Protein AF-A0A1C6CKK4-F1 (afdb_monomer_lite)

Secondary structure (DSSP, 8-state):
-HHHHHH-HHHHHHHHHHHHHHHHHHHHHHHHT----HHHHHHHHHHHHHHHHHHHHHHHHHHHHHHHHHT-TTEEEEEEE-TTS-EEEEEHHHHT--TT--TTS-S--

Structure (mmCIF, N/CA/C/O backbone):
data_AF-A0A1C6CKK4-F1
#
_entry.id   AF-A0A1C6CKK4-F1
#
loop_
_atom_site.group_PDB
_atom_site.id
_atom_site.type_symbol
_atom_site.label_atom_id
_atom_site.label_alt_id
_atom_site.label_comp_id
_atom_site.label_asym_id
_atom_site.label_entity_id
_atom_site.label_seq_id
_atom_site.pdbx_PDB_ins_code
_atom_site.Cartn_x
_atom_site.Cartn_y
_atom_site.Cartn_z
_atom_site.occupancy
_atom_site.B_iso_or_equiv
_atom_site.auth_seq_id
_atom_site.auth_comp_id
_atom_site.auth_asym_id
_atom_site.auth_atom_id
_atom_site.pdbx_PDB_model_num
ATOM 1 N N . MET A 1 1 ? -22.123 9.665 58.288 1.00 60.91 1 MET A N 1
ATOM 2 C CA . MET A 1 1 ? -21.038 9.675 57.281 1.00 60.91 1 MET A CA 1
ATOM 3 C C . MET A 1 1 ? -19.742 10.288 57.806 1.00 60.91 1 MET A C 1
ATOM 5 O O . MET A 1 1 ? -18.757 9.575 57.792 1.00 60.91 1 MET A O 1
ATOM 9 N N . ARG A 1 2 ? -19.716 11.522 58.346 1.00 63.88 2 ARG A N 1
ATOM 10 C CA . ARG A 1 2 ? -18.457 12.143 58.835 1.00 63.88 2 ARG A CA 1
ATOM 11 C C . ARG A 1 2 ? -17.738 11.353 59.944 1.00 63.88 2 ARG A C 1
ATOM 13 O O . ARG A 1 2 ? -16.567 11.050 59.786 1.00 63.88 2 ARG A O 1
ATOM 20 N N . ILE A 1 3 ? -18.465 10.898 60.971 1.00 64.50 3 ILE A N 1
ATOM 21 C CA . ILE A 1 3 ? -17.888 10.112 62.086 1.00 64.50 3 ILE A CA 1
ATOM 22 C C . ILE A 1 3 ? -17.291 8.770 61.609 1.00 64.50 3 ILE A C 1
ATOM 24 O O . ILE A 1 3 ? -16.273 8.325 62.122 1.00 64.50 3 ILE A O 1
ATOM 28 N N . LEU A 1 4 ? -17.889 8.134 60.592 1.00 62.41 4 LEU A N 1
ATOM 29 C CA . LEU A 1 4 ? -17.393 6.859 60.049 1.00 62.41 4 LEU A CA 1
ATOM 30 C C . LEU A 1 4 ? -16.119 7.037 59.207 1.00 62.41 4 LEU A C 1
ATOM 32 O O . LEU A 1 4 ? -15.266 6.156 59.214 1.00 62.41 4 LEU A O 1
ATOM 36 N N . CYS A 1 5 ? -15.964 8.178 58.526 1.00 60.44 5 CYS A N 1
ATOM 37 C CA . CYS A 1 5 ? -14.725 8.508 57.816 1.00 60.44 5 CYS A CA 1
ATOM 38 C C . CYS A 1 5 ? -13.558 8.803 58.770 1.00 60.44 5 CYS A C 1
ATOM 40 O O . CYS A 1 5 ? -12.414 8.564 58.402 1.00 60.44 5 CYS A O 1
ATOM 42 N N . GLU A 1 6 ? -13.837 9.311 59.973 1.00 71.50 6 GLU A N 1
ATOM 43 C CA . GLU A 1 6 ? -12.816 9.607 60.989 1.00 71.50 6 GLU A CA 1
ATOM 44 C C . GLU A 1 6 ? -12.375 8.354 61.756 1.00 71.50 6 GLU A C 1
ATOM 46 O O . GLU A 1 6 ? -11.195 8.210 62.065 1.00 71.50 6 GLU A O 1
ATOM 51 N N . LEU A 1 7 ? -13.300 7.427 62.035 1.00 79.69 7 LEU A N 1
ATOM 52 C CA . LEU A 1 7 ? -12.998 6.225 62.818 1.00 79.69 7 LEU A CA 1
ATOM 53 C C . LEU A 1 7 ? -12.351 5.097 61.999 1.00 79.69 7 LEU A C 1
ATOM 55 O O . LEU A 1 7 ? -11.657 4.259 62.570 1.00 79.69 7 LEU A O 1
ATOM 59 N N . TYR A 1 8 ? -12.610 5.028 60.687 1.00 77.56 8 TYR A N 1
ATOM 60 C CA . TYR A 1 8 ? -12.116 3.930 59.850 1.00 77.56 8 TYR A CA 1
ATOM 61 C C . TYR A 1 8 ? -11.879 4.363 58.383 1.00 77.56 8 TYR A C 1
ATOM 63 O O . TYR A 1 8 ? -12.572 3.908 57.461 1.00 77.56 8 TYR A O 1
ATOM 71 N N . PRO A 1 9 ? -10.909 5.274 58.150 1.00 79.44 9 PRO A N 1
ATOM 72 C CA . PRO A 1 9 ? -10.673 5.904 56.847 1.00 79.44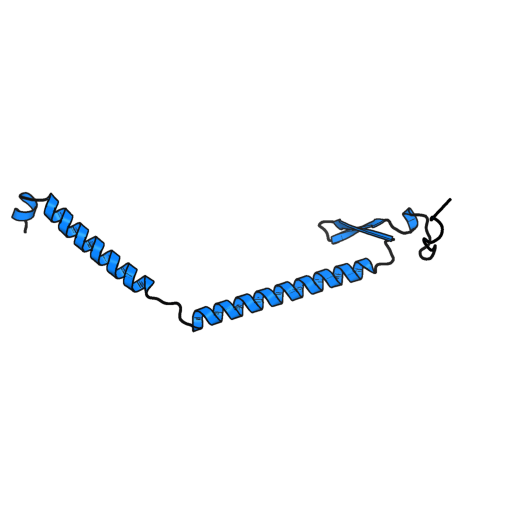 9 PRO A CA 1
ATOM 73 C C . PRO A 1 9 ? -10.270 4.905 55.753 1.00 79.44 9 PRO A C 1
ATOM 75 O O . PRO A 1 9 ? -10.717 5.030 54.611 1.00 79.44 9 PRO A O 1
ATOM 78 N N . ASP A 1 10 ? -9.489 3.879 56.097 1.00 84.62 10 ASP A N 1
ATOM 79 C CA . ASP A 1 10 ? -8.923 2.937 55.124 1.00 84.62 10 ASP A CA 1
ATOM 80 C C . ASP A 1 10 ? -9.995 2.107 54.407 1.00 84.62 10 ASP A C 1
ATOM 82 O O . ASP A 1 10 ? -9.990 1.982 53.185 1.00 84.62 10 ASP A O 1
ATOM 86 N N . THR A 1 11 ? -10.983 1.607 55.137 1.00 82.25 11 THR A N 1
ATOM 87 C CA . THR A 1 11 ? -12.162 0.900 54.593 1.00 82.25 11 THR A CA 1
ATOM 88 C C . THR A 1 11 ? -13.016 1.768 53.703 1.00 82.25 11 THR A C 1
ATOM 90 O O . THR A 1 11 ? -13.512 1.291 52.687 1.00 82.25 11 THR A O 1
ATOM 93 N N . MET A 1 12 ? -13.218 3.032 54.077 1.00 84.50 12 MET A N 1
ATOM 94 C CA . MET A 1 12 ? -14.021 3.941 53.265 1.00 84.50 12 MET A CA 1
ATOM 95 C C . MET A 1 12 ? -13.322 4.207 51.929 1.00 84.50 12 MET A C 1
ATOM 97 O O . MET A 1 12 ? -13.970 4.195 50.885 1.00 84.50 12 MET A O 1
ATOM 101 N N . ILE A 1 13 ? -11.992 4.347 51.942 1.00 83.94 13 ILE A N 1
ATOM 102 C CA . ILE A 1 13 ? -11.174 4.458 50.730 1.00 83.94 13 ILE A CA 1
ATOM 103 C C . ILE A 1 13 ? -11.226 3.164 49.905 1.00 83.94 13 ILE A C 1
ATOM 105 O O . ILE A 1 13 ? -11.329 3.238 48.680 1.00 83.94 13 ILE A O 1
ATOM 109 N N . MET A 1 14 ? -11.178 1.988 50.539 1.00 83.19 14 MET A N 1
ATOM 110 C CA . MET A 1 14 ? -11.280 0.705 49.831 1.00 83.19 14 MET A CA 1
ATOM 111 C C . MET A 1 14 ? -12.63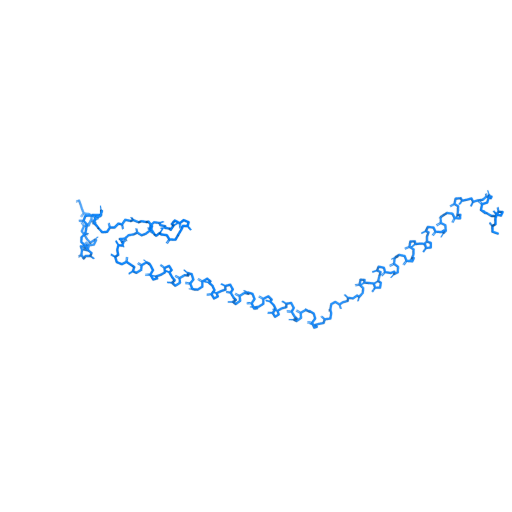2 0.540 49.128 1.00 83.19 14 MET A C 1
ATOM 113 O O . MET A 1 14 ? -12.659 0.243 47.938 1.00 83.19 14 MET A O 1
ATOM 117 N N . LEU A 1 15 ? -13.739 0.828 49.815 1.00 84.00 15 LEU A N 1
ATOM 118 C CA . LEU A 1 15 ? -15.086 0.732 49.244 1.00 84.00 15 LEU A CA 1
ATOM 119 C C . LEU A 1 15 ? -15.301 1.715 48.084 1.00 84.00 15 LEU A C 1
ATOM 121 O O . LEU A 1 15 ? -15.918 1.365 47.079 1.00 84.00 15 LEU A O 1
ATOM 125 N N . MET A 1 16 ? -14.764 2.936 48.184 1.00 85.44 16 MET A N 1
ATOM 126 C CA . MET A 1 16 ? -14.826 3.904 47.083 1.00 85.44 16 MET A CA 1
ATOM 127 C C . MET A 1 16 ? -14.005 3.451 45.872 1.00 85.44 16 MET A C 1
ATOM 129 O O . MET A 1 16 ? -14.475 3.557 44.741 1.00 85.44 16 MET A O 1
ATOM 133 N N . LYS A 1 17 ? -12.795 2.921 46.092 1.00 86.31 17 LYS A N 1
ATOM 134 C CA . LYS A 1 17 ? -11.951 2.384 45.014 1.00 86.31 17 LYS A CA 1
ATOM 135 C C . LYS A 1 17 ? -12.624 1.218 44.303 1.00 86.31 17 LYS A C 1
ATOM 137 O O . LYS A 1 17 ? -12.591 1.178 43.079 1.00 86.31 17 LYS A O 1
ATOM 142 N N . GLU A 1 18 ? -13.264 0.325 45.047 1.00 90.44 18 GLU A N 1
ATOM 143 C CA . GLU A 1 18 ? -13.984 -0.814 44.483 1.00 90.44 18 GLU A CA 1
ATOM 144 C C . GLU A 1 18 ? -15.187 -0.367 43.642 1.00 90.44 18 GLU A C 1
ATOM 146 O O . GLU A 1 18 ? -15.372 -0.854 42.529 1.00 90.44 18 GLU A O 1
ATOM 151 N N . GLY A 1 19 ? -15.946 0.635 44.100 1.00 88.69 19 GLY A N 1
ATOM 152 C CA . GLY A 1 19 ? -17.021 1.244 43.309 1.00 88.69 19 GLY A CA 1
ATOM 153 C C . GLY A 1 19 ? -16.525 1.819 41.978 1.00 88.69 19 GLY A C 1
ATOM 154 O O . GLY A 1 19 ? -17.070 1.493 40.925 1.00 88.69 19 GLY A O 1
ATOM 155 N N . ILE A 1 20 ? -15.439 2.598 42.015 1.00 89.25 20 ILE A N 1
ATOM 156 C CA . ILE A 1 20 ? -14.825 3.207 40.822 1.00 89.25 20 ILE A CA 1
ATOM 157 C C . ILE A 1 20 ? -14.285 2.130 39.872 1.00 89.25 20 ILE A C 1
ATOM 159 O O . ILE A 1 20 ? -14.493 2.191 38.661 1.00 89.25 20 ILE A O 1
ATOM 163 N N . GLN A 1 21 ? -13.599 1.119 40.406 1.00 88.38 21 GLN A N 1
ATOM 164 C CA . GLN A 1 21 ? -13.066 0.012 39.612 1.00 88.38 21 GLN A CA 1
ATOM 165 C C . GLN A 1 21 ? -14.180 -0.795 38.942 1.00 88.38 21 GLN A C 1
ATOM 167 O O . GLN A 1 21 ? -14.046 -1.169 37.773 1.00 88.38 21 GLN A O 1
ATOM 172 N N . ASN A 1 22 ? -15.284 -1.033 39.649 1.00 90.62 22 ASN A N 1
ATOM 173 C CA . ASN A 1 22 ? -16.443 -1.737 39.115 1.00 90.62 22 ASN A CA 1
ATOM 174 C C . ASN A 1 22 ? -17.139 -0.931 38.007 1.00 90.62 22 ASN A C 1
ATOM 176 O O . ASN A 1 22 ? -17.471 -1.501 36.967 1.00 90.62 22 ASN A O 1
ATOM 180 N N . GLU A 1 23 ? -17.289 0.384 38.171 1.00 90.56 23 GLU A N 1
ATOM 181 C CA . GLU A 1 23 ? -17.860 1.276 37.152 1.00 90.56 23 GLU A CA 1
ATOM 182 C C . GLU A 1 23 ? -17.014 1.291 35.865 1.00 90.56 23 GLU A C 1
ATOM 184 O O . GLU A 1 23 ? -17.529 1.011 34.780 1.00 90.56 23 GLU A O 1
ATOM 189 N N . ILE A 1 24 ? -15.694 1.473 35.993 1.00 90.69 24 ILE A N 1
ATOM 190 C CA . ILE A 1 24 ? -14.742 1.429 34.867 1.00 90.69 24 ILE A CA 1
ATOM 191 C C . ILE A 1 24 ? -14.791 0.068 34.158 1.00 90.69 24 ILE A C 1
ATOM 193 O O . ILE A 1 24 ? -14.761 -0.021 32.927 1.00 90.69 24 ILE A O 1
ATOM 197 N N . THR A 1 25 ? -14.869 -1.019 34.927 1.00 90.06 25 THR A N 1
ATOM 198 C CA . THR A 1 25 ? -14.892 -2.378 34.375 1.00 90.06 25 THR A CA 1
ATOM 199 C C . THR A 1 25 ? -16.147 -2.623 33.537 1.00 90.06 25 THR A C 1
ATOM 201 O O . THR A 1 25 ? -16.060 -3.230 32.465 1.00 90.06 25 THR A O 1
ATOM 204 N N . LEU A 1 26 ? -17.305 -2.123 33.976 1.00 85.31 26 LEU A N 1
ATOM 205 C CA . LEU A 1 26 ? -18.556 -2.225 33.226 1.00 85.31 26 LEU A CA 1
ATOM 206 C C . LEU A 1 26 ? -18.511 -1.401 31.933 1.00 85.31 26 LEU A C 1
ATOM 208 O O . LEU A 1 26 ? -18.900 -1.906 30.881 1.00 85.31 26 LEU A O 1
ATOM 212 N N . GLU A 1 27 ? -17.962 -0.189 31.960 1.00 84.25 27 GLU A N 1
ATOM 213 C CA . GLU A 1 27 ? -17.825 0.654 30.765 1.00 84.25 27 GLU A CA 1
ATOM 214 C C . GLU A 1 27 ? -16.912 0.011 29.700 1.00 84.25 27 GLU A C 1
ATOM 216 O O . GLU A 1 27 ? -17.258 -0.074 28.514 1.00 84.25 27 GLU A O 1
ATOM 221 N N . ILE A 1 28 ? -15.777 -0.555 30.123 1.00 85.62 28 ILE A N 1
ATOM 222 C CA . ILE A 1 28 ? -14.858 -1.290 29.240 1.00 85.62 28 ILE A CA 1
ATOM 223 C C . ILE A 1 28 ? -15.530 -2.541 28.654 1.00 85.62 28 ILE A C 1
ATOM 225 O O . ILE A 1 28 ? -15.313 -2.884 27.487 1.00 85.62 28 ILE A O 1
ATOM 229 N N . LEU A 1 29 ? -16.352 -3.242 29.438 1.00 83.00 29 LEU A N 1
ATOM 230 C CA . LEU A 1 29 ? -17.075 -4.424 28.971 1.00 83.00 29 LEU A CA 1
ATOM 231 C C . LEU A 1 29 ? -18.098 -4.065 27.881 1.00 83.00 29 LEU A C 1
ATOM 233 O O . LEU A 1 29 ? -18.197 -4.773 26.874 1.00 83.00 29 LEU A O 1
ATOM 237 N N . MET A 1 30 ? -18.826 -2.961 28.056 1.00 77.69 30 MET A N 1
ATOM 238 C CA . MET A 1 30 ? -19.852 -2.497 27.116 1.00 77.69 30 MET A CA 1
ATOM 239 C C . MET A 1 30 ? -19.246 -1.959 25.813 1.00 77.69 30 MET A C 1
ATOM 241 O O . MET A 1 30 ? -19.770 -2.225 24.729 1.00 77.69 30 MET A O 1
ATOM 245 N N . THR A 1 31 ? -18.094 -1.292 25.882 1.00 72.56 31 THR A N 1
ATOM 246 C CA . THR A 1 31 ? -17.363 -0.824 24.691 1.00 72.56 31 THR A CA 1
ATOM 247 C C . THR A 1 31 ? -16.714 -1.978 23.916 1.00 72.56 31 THR A C 1
ATOM 249 O O . THR A 1 31 ? -16.813 -2.028 22.689 1.00 72.56 31 THR A O 1
ATOM 252 N N . LYS A 1 32 ? -16.142 -2.984 24.596 1.00 71.62 32 LYS A N 1
ATOM 253 C CA . LYS A 1 32 ? -15.559 -4.181 23.948 1.00 71.62 32 LYS A CA 1
ATOM 254 C C . LYS A 1 32 ? -16.584 -5.114 23.296 1.00 71.62 32 LYS A C 1
ATOM 256 O O . LYS A 1 32 ? -16.215 -5.892 22.417 1.00 71.62 32 LYS A O 1
ATOM 261 N N . LYS A 1 33 ? -17.862 -5.062 23.687 1.00 62.44 33 LYS A N 1
ATOM 262 C CA . LYS A 1 33 ? -18.936 -5.884 23.093 1.00 62.44 33 LYS A CA 1
ATOM 263 C C . LYS A 1 33 ? -19.351 -5.449 21.683 1.00 62.44 33 LYS A C 1
ATOM 265 O O . LYS A 1 33 ? -20.141 -6.166 21.065 1.00 62.44 33 LYS A O 1
ATOM 270 N N . HIS A 1 34 ? -18.786 -4.369 21.134 1.00 58.94 34 HIS A N 1
ATOM 271 C CA . HIS A 1 34 ? -18.912 -4.048 19.712 1.00 58.94 34 HIS A CA 1
ATOM 272 C C . HIS A 1 34 ? -18.176 -5.094 18.859 1.00 58.94 34 HIS A C 1
ATOM 274 O O . HIS A 1 34 ? -17.043 -4.926 18.410 1.00 58.94 34 HIS A O 1
ATOM 280 N N . LYS A 1 35 ? -18.850 -6.222 18.618 1.00 58.72 35 LYS A N 1
ATOM 281 C CA . LYS A 1 35 ? -18.541 -7.115 17.504 1.00 58.72 35 LYS A CA 1
ATOM 282 C C . LYS A 1 35 ? -18.635 -6.270 16.237 1.00 58.72 35 LYS A C 1
ATOM 284 O O . LYS A 1 35 ? -19.730 -5.829 15.904 1.00 58.72 35 LYS A O 1
ATOM 289 N N . LYS A 1 36 ? -17.508 -6.069 15.539 1.00 57.75 36 LYS A N 1
ATOM 290 C CA . LYS A 1 36 ? -17.493 -5.460 14.198 1.00 57.75 36 LYS A CA 1
ATOM 291 C C . LYS A 1 36 ? -18.629 -6.055 13.379 1.00 57.75 36 LYS A C 1
ATOM 293 O O . LYS A 1 36 ? -18.659 -7.279 13.182 1.00 57.75 36 LYS A O 1
ATOM 298 N N . THR A 1 37 ? -19.563 -5.209 12.962 1.00 57.97 37 THR A N 1
ATOM 299 C CA . THR A 1 37 ? -20.697 -5.612 12.139 1.00 57.97 37 THR A CA 1
ATOM 300 C C . THR A 1 37 ? -20.167 -6.284 10.865 1.00 57.97 37 THR A C 1
ATOM 302 O O . THR A 1 37 ? -19.079 -5.947 10.380 1.00 57.97 37 THR A O 1
ATOM 305 N N . PRO A 1 38 ? -20.877 -7.282 10.309 1.00 60.34 38 PRO A N 1
ATOM 306 C CA . PRO A 1 38 ? -20.461 -7.949 9.071 1.00 60.34 38 PRO A CA 1
ATOM 307 C C . PRO A 1 38 ? -20.226 -6.960 7.913 1.00 60.34 38 PRO A C 1
ATOM 309 O O . PRO A 1 38 ? -19.393 -7.210 7.043 1.00 60.34 38 PRO A O 1
ATOM 312 N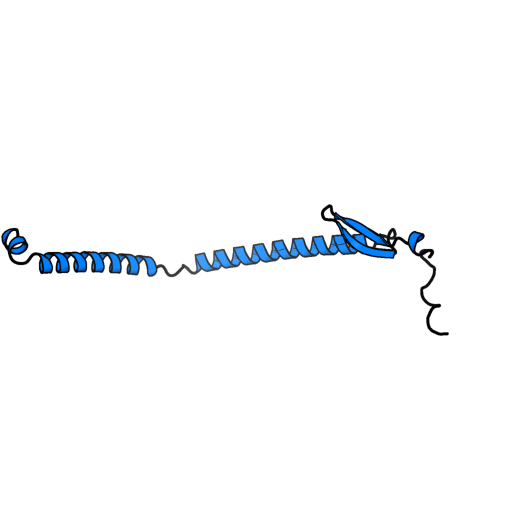 N . GLU A 1 39 ? -20.880 -5.802 7.962 1.00 59.75 39 GLU A N 1
ATOM 313 C CA . GLU A 1 39 ? -20.731 -4.685 7.032 1.00 59.75 39 GLU A CA 1
ATOM 314 C C . GLU A 1 39 ? -19.333 -4.036 7.073 1.00 59.75 39 GLU A C 1
ATOM 316 O O . GLU A 1 39 ? -18.707 -3.827 6.032 1.00 59.75 39 GLU A O 1
ATOM 321 N N . GLU A 1 40 ? -18.771 -3.836 8.268 1.00 65.75 40 GLU A N 1
ATOM 322 C CA . GLU A 1 40 ? -17.429 -3.275 8.458 1.00 65.75 40 GLU A CA 1
ATOM 323 C C . GLU A 1 40 ? -16.338 -4.240 7.959 1.00 65.75 40 GLU A C 1
ATOM 325 O O . GLU A 1 40 ? -15.362 -3.844 7.317 1.00 65.75 40 GLU A O 1
ATOM 330 N N . LYS A 1 41 ? -16.527 -5.550 8.179 1.00 70.00 41 LYS A N 1
ATOM 331 C CA . LYS A 1 41 ? -15.620 -6.587 7.656 1.00 70.00 41 LYS A CA 1
ATOM 332 C C . LYS A 1 41 ? -15.667 -6.665 6.128 1.00 70.00 41 LYS A C 1
ATOM 334 O O . LYS A 1 41 ? -14.624 -6.831 5.491 1.00 70.00 41 LYS A O 1
ATOM 339 N N . ALA A 1 42 ? -16.852 -6.521 5.534 1.00 74.19 42 ALA A N 1
ATOM 340 C CA . ALA A 1 42 ? -17.023 -6.517 4.085 1.00 74.19 42 ALA A CA 1
ATOM 341 C C . ALA A 1 42 ? -16.374 -5.286 3.428 1.00 74.19 42 ALA A C 1
ATOM 343 O O . ALA A 1 42 ? -15.746 -5.418 2.373 1.00 74.19 42 ALA A O 1
ATOM 344 N N . ALA A 1 43 ? -16.458 -4.110 4.058 1.00 76.50 43 ALA A N 1
ATOM 345 C CA . ALA A 1 43 ? -15.801 -2.892 3.582 1.00 76.50 43 ALA A CA 1
ATOM 346 C C . ALA A 1 43 ? -14.268 -3.044 3.542 1.00 76.50 43 ALA A C 1
ATOM 348 O O . ALA A 1 43 ? -13.642 -2.778 2.512 1.00 76.50 43 ALA A O 1
ATOM 349 N N . VAL A 1 44 ? -13.668 -3.585 4.608 1.00 80.88 44 VAL A N 1
ATOM 350 C CA . VAL A 1 44 ? -12.216 -3.836 4.677 1.00 80.88 44 VAL A CA 1
ATOM 351 C C . VAL A 1 44 ? -11.763 -4.850 3.618 1.00 80.88 44 VAL A C 1
ATOM 353 O O . VAL A 1 44 ? -10.720 -4.669 2.983 1.00 80.88 44 VAL A O 1
ATOM 356 N N . ALA A 1 45 ? -12.549 -5.903 3.375 1.00 81.19 45 ALA A N 1
ATOM 357 C CA . ALA A 1 45 ? -12.240 -6.896 2.345 1.00 81.19 45 ALA A CA 1
ATOM 358 C C . ALA A 1 45 ? -12.274 -6.296 0.927 1.00 81.19 45 ALA A C 1
ATOM 360 O O . ALA A 1 45 ? -11.375 -6.560 0.120 1.00 81.19 45 ALA A O 1
ATOM 361 N N . LYS A 1 46 ? -13.270 -5.449 0.626 1.00 85.06 46 LYS A N 1
ATOM 362 C CA . LYS A 1 46 ? -13.363 -4.731 -0.657 1.00 85.06 46 LYS A CA 1
ATOM 363 C C . LYS A 1 46 ? -12.164 -3.803 -0.866 1.00 85.06 46 LYS A C 1
ATOM 365 O O . LYS A 1 46 ? -11.562 -3.837 -1.940 1.00 85.06 46 LYS A O 1
ATOM 370 N N . GLN A 1 47 ? -11.767 -3.055 0.164 1.00 83.75 47 GLN A N 1
ATOM 371 C CA . GLN A 1 47 ? -10.622 -2.144 0.104 1.00 83.75 47 GLN A CA 1
ATOM 372 C C . GLN A 1 47 ? -9.301 -2.890 -0.139 1.00 83.75 47 GLN A C 1
ATOM 374 O O . GLN A 1 47 ? -8.556 -2.540 -1.055 1.00 83.75 47 GLN A O 1
ATOM 379 N N . LYS A 1 48 ? -9.030 -3.973 0.605 1.00 86.44 48 LYS A N 1
ATOM 380 C CA . LYS A 1 48 ? -7.828 -4.802 0.388 1.00 86.44 48 LYS A CA 1
ATOM 381 C C . LYS A 1 48 ? -7.778 -5.386 -1.024 1.00 86.44 48 LYS A C 1
ATOM 383 O O . LYS A 1 48 ? -6.730 -5.358 -1.665 1.00 86.44 48 LYS A O 1
ATOM 388 N N . LYS A 1 49 ? -8.907 -5.880 -1.543 1.00 88.81 49 LYS A N 1
ATOM 389 C CA . LYS A 1 49 ? -8.983 -6.437 -2.902 1.00 88.81 49 LYS A CA 1
ATOM 390 C C . LYS A 1 49 ? -8.699 -5.382 -3.976 1.00 88.81 49 LYS A C 1
ATOM 392 O O . LYS A 1 49 ? -8.009 -5.682 -4.948 1.00 88.81 49 LYS A O 1
ATOM 397 N N . GLN A 1 50 ? -9.194 -4.156 -3.804 1.00 87.19 50 GLN A N 1
ATOM 398 C CA . GLN A 1 50 ? -8.891 -3.045 -4.712 1.00 87.19 50 GLN A CA 1
ATOM 399 C C . GLN A 1 50 ? -7.408 -2.659 -4.674 1.00 87.19 50 GLN A C 1
ATOM 401 O O . GLN A 1 50 ? -6.801 -2.505 -5.732 1.00 87.19 50 GLN A O 1
ATOM 406 N N . GLN A 1 51 ? -6.800 -2.588 -3.486 1.00 87.69 51 GLN A N 1
ATOM 407 C CA . GLN A 1 51 ? -5.369 -2.302 -3.344 1.00 87.69 51 GLN A CA 1
ATOM 408 C C . GLN A 1 51 ? -4.494 -3.355 -4.036 1.00 87.69 51 GLN A C 1
ATOM 410 O O . GLN A 1 51 ? -3.566 -2.996 -4.756 1.00 87.69 51 GLN A O 1
ATOM 415 N N . MET A 1 52 ? -4.806 -4.645 -3.878 1.00 88.38 52 MET A N 1
ATOM 416 C CA . MET A 1 52 ? -4.060 -5.720 -4.546 1.00 88.38 52 MET A CA 1
ATOM 417 C C . MET A 1 52 ? -4.165 -5.636 -6.074 1.00 88.38 52 MET A C 1
ATOM 419 O O . MET A 1 52 ? -3.164 -5.788 -6.765 1.00 88.38 52 MET A O 1
ATOM 423 N N . ARG A 1 53 ? -5.354 -5.328 -6.613 1.00 87.50 53 ARG A N 1
ATOM 424 C CA . ARG A 1 53 ? -5.545 -5.135 -8.063 1.00 87.50 53 ARG A CA 1
ATOM 425 C C . ARG A 1 53 ? -4.753 -3.944 -8.601 1.00 87.50 53 ARG A C 1
ATOM 427 O O . ARG A 1 53 ? -4.182 -4.037 -9.683 1.00 87.50 53 ARG A O 1
ATOM 434 N N . ALA A 1 54 ? -4.713 -2.839 -7.856 1.00 86.69 54 ALA A N 1
ATOM 435 C CA . ALA A 1 54 ? -3.941 -1.660 -8.238 1.00 86.69 54 ALA A CA 1
ATOM 436 C C . ALA A 1 54 ? -2.430 -1.947 -8.253 1.00 86.69 54 ALA A C 1
ATOM 438 O O . ALA A 1 54 ? -1.751 -1.555 -9.201 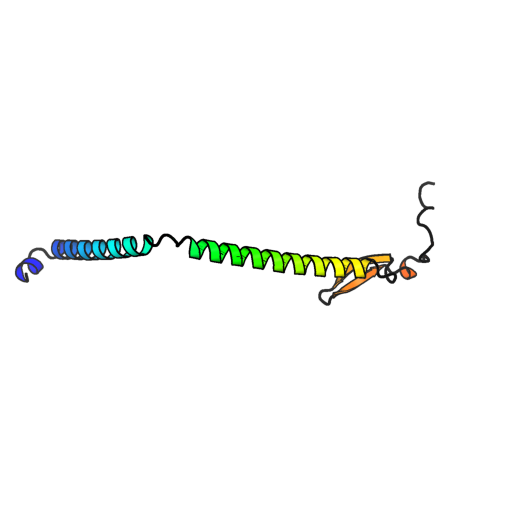1.00 86.69 54 ALA A O 1
ATOM 439 N N . LYS A 1 55 ? -1.922 -2.676 -7.249 1.00 87.62 55 LYS A N 1
ATOM 440 C CA . LYS A 1 55 ? -0.518 -3.114 -7.192 1.00 87.62 55 LYS A CA 1
ATOM 441 C C . LYS A 1 55 ? -0.157 -4.019 -8.365 1.00 87.62 55 LYS A C 1
ATOM 443 O O . LYS A 1 55 ? 0.788 -3.709 -9.076 1.00 87.62 55 LYS A O 1
ATOM 448 N N . LEU A 1 56 ? -0.971 -5.044 -8.630 1.00 84.62 56 LEU A N 1
ATOM 449 C CA . LEU A 1 56 ? -0.734 -5.964 -9.742 1.00 84.62 56 LEU A CA 1
ATOM 450 C C . LEU A 1 56 ? -0.701 -5.229 -11.090 1.00 84.62 56 LEU A C 1
ATOM 452 O O . LEU A 1 56 ? 0.198 -5.448 -11.888 1.00 84.62 56 LEU A O 1
ATOM 456 N N . LYS A 1 57 ? -1.632 -4.292 -11.328 1.00 80.00 57 LYS A N 1
ATOM 457 C CA . LYS A 1 57 ? -1.651 -3.506 -12.573 1.00 80.00 57 LYS A CA 1
ATOM 458 C C . LYS A 1 57 ? -0.415 -2.612 -12.721 1.00 80.00 57 LYS A C 1
ATOM 460 O O . LYS A 1 57 ? 0.022 -2.379 -13.845 1.00 80.00 57 LYS A O 1
ATOM 465 N N . LYS A 1 58 ? 0.132 -2.098 -11.616 1.00 80.81 58 LYS A N 1
ATOM 466 C CA . LYS A 1 58 ? 1.384 -1.335 -11.630 1.00 80.81 58 LYS A CA 1
ATOM 467 C C . LYS A 1 58 ? 2.569 -2.249 -11.950 1.00 80.81 58 LYS A C 1
ATOM 469 O O . LYS A 1 58 ? 3.306 -1.950 -12.876 1.00 80.81 58 LYS A O 1
ATOM 474 N N . GLU A 1 59 ? 2.676 -3.391 -11.277 1.00 78.31 59 GLU A N 1
ATOM 475 C CA . GLU A 1 59 ? 3.737 -4.376 -11.520 1.00 78.31 59 GLU A CA 1
ATOM 476 C C . GLU A 1 59 ? 3.725 -4.907 -12.959 1.00 78.31 59 GLU A C 1
ATOM 478 O O . GLU A 1 59 ? 4.776 -4.981 -13.582 1.00 78.31 59 GLU A O 1
ATOM 483 N N . THR A 1 60 ? 2.558 -5.213 -13.538 1.00 76.94 60 THR A N 1
ATOM 484 C CA . THR A 1 60 ? 2.469 -5.636 -14.947 1.00 76.94 60 THR A CA 1
ATOM 485 C C . THR A 1 60 ? 2.938 -4.542 -15.905 1.00 76.94 60 THR A C 1
ATOM 487 O O . THR A 1 60 ? 3.632 -4.849 -16.865 1.00 76.94 60 THR A O 1
ATOM 490 N N . ARG A 1 61 ? 2.600 -3.268 -15.654 1.00 72.81 61 ARG A N 1
ATOM 491 C CA . ARG A 1 61 ? 3.084 -2.150 -16.484 1.00 72.81 61 ARG A CA 1
ATOM 492 C C . ARG A 1 61 ? 4.588 -1.942 -16.340 1.00 72.81 61 ARG A C 1
ATOM 494 O O . ARG A 1 61 ? 5.253 -1.721 -17.342 1.00 72.81 61 ARG A O 1
ATOM 501 N N . ASP A 1 62 ? 5.108 -2.038 -15.121 1.00 75.56 62 ASP A N 1
ATOM 502 C CA . ASP A 1 62 ? 6.539 -1.896 -14.849 1.00 75.56 62 ASP A CA 1
ATOM 503 C C . ASP A 1 62 ? 7.336 -3.061 -15.464 1.00 75.56 62 ASP A C 1
ATOM 505 O O . ASP A 1 62 ? 8.444 -2.859 -15.951 1.00 75.56 62 ASP A O 1
ATOM 509 N N . ASN A 1 63 ? 6.777 -4.276 -15.480 1.00 73.12 63 ASN A N 1
ATOM 510 C CA . ASN A 1 63 ? 7.381 -5.426 -16.154 1.00 73.12 63 ASN A CA 1
ATOM 511 C C . ASN A 1 63 ? 7.303 -5.310 -17.683 1.00 73.12 63 ASN A C 1
ATOM 513 O O . ASN A 1 63 ? 8.314 -5.544 -18.333 1.00 73.12 63 ASN A O 1
ATOM 517 N N . LEU A 1 64 ? 6.170 -4.876 -18.249 1.00 72.50 64 LEU A N 1
ATOM 518 C CA . LEU A 1 64 ? 6.051 -4.632 -19.692 1.00 72.50 64 LEU A CA 1
ATOM 519 C C . LEU A 1 64 ? 7.049 -3.563 -20.163 1.00 72.50 64 LEU A C 1
ATOM 521 O O . LEU A 1 64 ? 7.723 -3.761 -21.162 1.00 72.50 64 LEU A O 1
ATOM 525 N N . ALA A 1 65 ? 7.223 -2.478 -19.403 1.00 69.19 65 ALA A N 1
ATOM 526 C CA . ALA A 1 65 ? 8.223 -1.455 -19.713 1.00 69.19 65 ALA A CA 1
ATOM 527 C C . ALA A 1 65 ? 9.663 -2.003 -19.672 1.00 69.19 65 ALA A C 1
ATOM 529 O O . ALA A 1 65 ? 10.507 -1.589 -20.460 1.00 69.19 65 ALA A O 1
ATOM 530 N N . LYS A 1 66 ? 9.964 -2.950 -18.772 1.00 68.56 66 LYS A N 1
ATOM 531 C CA . LYS A 1 66 ? 11.270 -3.630 -18.748 1.00 68.56 66 LYS A CA 1
ATOM 532 C C . LYS A 1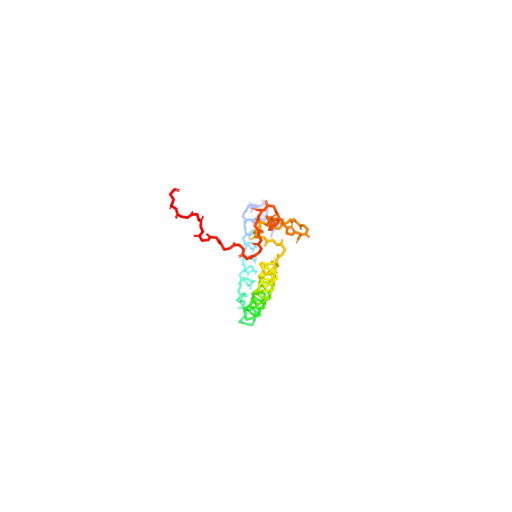 66 ? 11.453 -4.563 -19.942 1.00 68.56 66 LYS A C 1
ATOM 534 O O . LYS A 1 66 ? 12.556 -4.617 -20.472 1.00 68.56 66 LYS A O 1
ATOM 539 N N . GLU A 1 67 ? 10.409 -5.285 -20.351 1.00 66.06 67 GLU A N 1
ATOM 540 C CA . GLU A 1 67 ? 10.437 -6.137 -21.547 1.00 66.06 67 GLU A CA 1
ATOM 541 C C . GLU A 1 67 ? 10.582 -5.318 -22.836 1.00 66.06 67 GLU A C 1
ATOM 543 O O . GLU A 1 67 ? 11.352 -5.706 -23.708 1.00 66.06 67 GLU A O 1
ATOM 548 N N . GLU A 1 68 ? 9.913 -4.167 -22.951 1.00 63.59 68 GLU A N 1
ATOM 549 C CA . GLU A 1 68 ? 10.067 -3.247 -24.089 1.00 63.59 68 GLU A CA 1
ATOM 550 C C . GLU A 1 68 ? 11.500 -2.711 -24.205 1.00 63.59 68 GLU A C 1
ATOM 552 O O . GLU A 1 68 ? 12.026 -2.600 -25.306 1.00 63.59 68 GLU A O 1
ATOM 557 N N . ILE A 1 69 ? 12.165 -2.424 -23.081 1.00 61.94 69 ILE A N 1
ATOM 558 C CA . ILE A 1 69 ? 13.568 -1.983 -23.087 1.00 61.94 69 ILE A CA 1
ATOM 559 C C . ILE A 1 69 ? 14.537 -3.163 -23.286 1.00 61.94 69 ILE A C 1
ATOM 561 O O . ILE A 1 69 ? 15.615 -2.980 -23.834 1.00 61.94 69 ILE A O 1
ATOM 565 N N . LEU A 1 70 ? 14.193 -4.388 -22.879 1.00 60.28 70 LEU A N 1
ATOM 566 C CA . LEU A 1 70 ? 14.988 -5.580 -23.221 1.00 60.28 70 LEU A CA 1
ATOM 567 C C . LEU A 1 70 ? 14.951 -5.894 -24.724 1.00 60.28 70 LEU A C 1
ATOM 569 O O . LEU A 1 70 ? 15.883 -6.508 -25.228 1.00 60.28 70 LEU A O 1
ATOM 573 N N . GLN A 1 71 ? 13.907 -5.453 -25.429 1.00 61.72 71 GLN A N 1
ATOM 574 C CA . GLN A 1 71 ? 13.818 -5.486 -26.894 1.00 61.72 71 GLN A CA 1
ATOM 575 C C . GLN A 1 71 ? 14.520 -4.296 -27.574 1.00 61.72 71 GLN A C 1
ATOM 577 O O . GLN A 1 71 ? 14.403 -4.115 -28.781 1.00 61.72 71 GLN A O 1
ATOM 582 N N . ASP A 1 72 ? 15.226 -3.452 -26.822 1.00 64.50 72 ASP A N 1
ATOM 583 C CA . ASP A 1 72 ? 15.962 -2.322 -27.376 1.00 64.50 72 ASP A CA 1
ATOM 584 C C . ASP A 1 72 ? 17.279 -2.800 -28.013 1.00 64.50 72 ASP A C 1
ATOM 586 O O . ASP A 1 72 ? 18.267 -3.050 -27.319 1.00 64.50 72 ASP A O 1
ATOM 590 N N . ASP A 1 73 ? 17.313 -2.866 -29.349 1.00 66.62 73 ASP A N 1
ATOM 591 C CA . ASP A 1 73 ? 18.443 -3.320 -30.190 1.00 66.62 73 ASP A CA 1
ATOM 592 C C . ASP A 1 73 ? 19.766 -2.547 -29.984 1.00 66.62 73 ASP A C 1
ATOM 594 O O . ASP A 1 73 ? 20.803 -2.860 -30.575 1.00 66.62 73 ASP A O 1
ATOM 598 N N . ARG A 1 74 ? 19.763 -1.509 -29.144 1.00 76.19 74 ARG A N 1
ATOM 599 C CA . ARG A 1 74 ? 20.940 -0.693 -28.816 1.00 76.19 74 ARG A CA 1
ATOM 600 C C . ARG A 1 74 ? 21.941 -1.414 -27.913 1.00 76.19 74 ARG A C 1
ATOM 602 O O . ARG A 1 74 ? 23.139 -1.126 -27.985 1.00 76.19 74 ARG A O 1
ATOM 609 N N . PHE A 1 75 ? 21.479 -2.325 -27.059 1.00 73.12 75 PHE A N 1
ATOM 610 C CA . PHE A 1 75 ? 22.322 -3.039 -26.100 1.00 73.12 75 PHE A CA 1
ATOM 611 C C . PHE A 1 75 ? 22.341 -4.538 -26.405 1.00 73.12 75 PHE A C 1
ATOM 613 O O . PHE A 1 75 ? 21.303 -5.148 -26.613 1.00 73.12 75 PHE A O 1
ATOM 620 N N . PHE A 1 76 ? 23.529 -5.142 -26.369 1.00 72.50 76 PHE A N 1
ATOM 621 C CA . PHE A 1 76 ? 23.691 -6.597 -26.385 1.00 72.50 76 PHE A CA 1
ATOM 622 C C . PHE A 1 76 ? 23.239 -7.211 -25.052 1.00 72.50 76 PHE A C 1
ATOM 624 O O . PHE A 1 76 ? 22.636 -8.278 -25.008 1.00 72.50 76 PHE A O 1
ATOM 631 N N . PHE A 1 77 ? 23.525 -6.522 -23.941 1.00 75.31 77 PHE A N 1
ATOM 632 C CA . PHE A 1 77 ? 23.137 -6.962 -22.603 1.00 75.31 77 PHE A CA 1
ATOM 633 C C . PHE A 1 77 ? 22.976 -5.772 -21.651 1.00 75.31 77 PHE A C 1
ATOM 635 O O . PHE A 1 77 ? 23.921 -5.005 -21.456 1.00 75.31 77 PHE A O 1
ATOM 642 N N . ILE A 1 78 ? 21.812 -5.627 -21.009 1.00 85.00 78 ILE A N 1
ATOM 643 C CA . ILE A 1 78 ? 21.568 -4.597 -19.986 1.00 85.00 78 ILE A CA 1
ATOM 644 C C . ILE A 1 78 ? 21.856 -5.186 -18.604 1.00 85.00 78 ILE A C 1
ATOM 646 O O . ILE A 1 78 ? 21.158 -6.084 -18.140 1.00 85.00 78 ILE A O 1
ATOM 650 N N . ALA A 1 79 ? 22.874 -4.652 -17.926 1.00 82.94 79 ALA A N 1
ATOM 651 C CA . ALA A 1 79 ? 23.272 -5.102 -16.592 1.00 82.94 79 ALA A CA 1
ATOM 652 C C . ALA A 1 79 ? 22.368 -4.535 -15.484 1.00 82.94 79 ALA A C 1
ATOM 654 O O . ALA A 1 79 ? 22.288 -5.104 -14.396 1.00 82.94 79 ALA A O 1
ATOM 655 N N . GLY A 1 80 ? 21.693 -3.414 -15.744 1.00 82.00 80 GLY A N 1
ATOM 656 C CA . GLY A 1 80 ? 20.747 -2.825 -14.806 1.00 82.00 80 GLY A CA 1
ATOM 657 C C . GLY A 1 80 ? 20.267 -1.433 -15.205 1.00 82.00 80 GLY A C 1
ATOM 658 O O . GLY A 1 80 ? 20.612 -0.903 -16.262 1.00 82.00 80 GLY A O 1
ATOM 659 N N . TYR A 1 81 ? 19.471 -0.836 -14.316 1.00 82.38 81 TYR A N 1
ATOM 660 C CA . TYR A 1 81 ? 18.952 0.524 -14.451 1.00 82.38 81 TYR A CA 1
ATOM 661 C C . TYR A 1 81 ? 19.519 1.412 -13.354 1.00 82.38 81 TYR A C 1
ATOM 663 O O . TYR A 1 81 ? 19.570 1.034 -12.182 1.00 82.38 81 TYR A O 1
ATOM 671 N N . THR A 1 82 ? 19.932 2.615 -13.736 1.00 85.94 82 THR A N 1
ATOM 672 C CA . THR A 1 82 ? 20.279 3.659 -12.770 1.00 85.94 82 THR A CA 1
ATOM 673 C C . THR A 1 82 ? 19.029 4.137 -12.021 1.00 85.94 82 THR A C 1
ATOM 675 O O . THR A 1 82 ? 17.904 3.944 -12.477 1.00 85.94 82 THR A O 1
ATOM 678 N N . SER A 1 83 ? 19.209 4.818 -10.884 1.00 80.19 83 SER A N 1
ATOM 679 C CA . SER A 1 83 ? 18.100 5.417 -10.112 1.00 80.19 83 SER A CA 1
ATOM 680 C C . SER A 1 83 ? 17.221 6.370 -10.949 1.00 80.19 83 SER A C 1
ATOM 682 O O . SER A 1 83 ? 16.029 6.509 -10.694 1.00 80.19 83 SER A O 1
ATOM 684 N N . GLY A 1 84 ? 17.794 6.985 -11.995 1.00 84.31 84 GLY A N 1
ATOM 685 C CA . GLY A 1 84 ? 17.081 7.836 -12.955 1.00 84.31 84 GLY A CA 1
ATOM 686 C C . GLY A 1 84 ? 16.396 7.088 -14.106 1.00 84.31 84 GLY A C 1
ATOM 687 O O . GLY A 1 84 ? 15.890 7.732 -15.018 1.00 84.31 84 GLY A O 1
ATOM 688 N N . GLY A 1 85 ? 16.402 5.753 -14.109 1.00 77.62 85 GLY A N 1
ATOM 689 C CA . GLY A 1 85 ? 15.759 4.932 -15.139 1.00 77.62 85 GLY A CA 1
ATOM 690 C C . GLY A 1 85 ? 16.549 4.781 -16.442 1.00 77.62 85 GLY A C 1
ATOM 691 O O . GLY A 1 85 ? 16.074 4.110 -17.352 1.00 77.62 85 GLY A O 1
ATOM 692 N N . ALA A 1 86 ? 17.756 5.347 -16.547 1.00 82.50 86 ALA A N 1
ATOM 693 C CA . ALA A 1 86 ? 18.617 5.119 -17.706 1.00 82.50 86 ALA A CA 1
ATOM 694 C C . ALA A 1 86 ? 19.237 3.705 -17.642 1.00 82.50 86 ALA A C 1
ATOM 696 O O . ALA A 1 86 ? 19.810 3.364 -16.593 1.00 82.50 86 ALA A O 1
ATOM 697 N N . PRO A 1 87 ? 19.139 2.893 -18.714 1.00 84.69 87 PRO A N 1
ATOM 698 C CA . PRO A 1 87 ? 19.763 1.577 -18.778 1.00 84.69 87 PRO A CA 1
ATOM 699 C C . PRO A 1 87 ? 21.283 1.712 -18.909 1.00 84.69 87 PRO A C 1
ATOM 701 O O . PRO A 1 87 ? 21.780 2.576 -19.634 1.00 84.69 87 PRO A O 1
ATOM 704 N N . TYR A 1 88 ? 22.031 0.849 -18.223 1.00 82.81 88 TYR A N 1
ATOM 705 C CA . TYR A 1 88 ? 23.464 0.687 -18.455 1.00 82.81 88 TYR A CA 1
ATOM 706 C C . TYR A 1 88 ? 23.768 -0.771 -18.794 1.00 82.81 88 TYR A C 1
ATOM 708 O O . TYR A 1 88 ? 23.267 -1.710 -18.170 1.00 82.81 88 TYR A O 1
ATOM 716 N N . GLY A 1 89 ? 24.585 -0.959 -19.822 1.00 83.38 89 GLY A N 1
ATOM 717 C CA . GLY A 1 89 ? 24.802 -2.265 -20.418 1.00 83.38 89 GLY A CA 1
ATOM 718 C C . GLY A 1 89 ? 25.973 -2.288 -21.385 1.00 83.38 89 GLY A C 1
ATOM 719 O O . GLY A 1 89 ? 26.658 -1.285 -21.596 1.00 83.38 89 GLY A O 1
ATOM 720 N N . ILE A 1 90 ? 26.197 -3.463 -21.958 1.00 79.62 90 ILE A N 1
ATOM 721 C CA . ILE A 1 90 ? 27.168 -3.708 -23.018 1.00 79.62 90 ILE A CA 1
ATOM 722 C C . ILE A 1 90 ? 26.451 -3.477 -24.347 1.00 79.62 90 ILE A C 1
ATOM 724 O O . ILE A 1 90 ? 25.422 -4.096 -24.610 1.00 79.62 90 ILE A O 1
ATOM 728 N N . THR A 1 91 ? 26.969 -2.565 -25.166 1.00 82.06 91 THR A N 1
ATOM 729 C CA . THR A 1 91 ? 26.498 -2.341 -26.538 1.00 82.06 91 THR A CA 1
ATOM 730 C C . THR A 1 91 ? 27.187 -3.310 -27.495 1.00 82.06 91 THR A C 1
ATOM 732 O O . THR A 1 91 ? 28.295 -3.777 -27.223 1.00 82.06 91 THR A O 1
ATOM 735 N N . TRP A 1 92 ? 26.555 -3.580 -28.637 1.00 75.75 92 TRP A N 1
ATOM 736 C CA . TRP A 1 92 ? 27.132 -4.401 -29.709 1.00 75.75 92 TRP A CA 1
ATOM 737 C C . TRP A 1 92 ? 28.521 -3.913 -30.147 1.00 75.75 92 TRP A C 1
ATOM 739 O O . TRP A 1 92 ? 29.457 -4.700 -30.260 1.00 75.75 92 TRP A O 1
ATOM 749 N N . GLU A 1 93 ? 28.689 -2.592 -30.261 1.00 74.81 93 GLU A N 1
ATOM 750 C CA . GLU A 1 93 ? 29.958 -1.948 -30.624 1.00 74.81 93 GLU A CA 1
ATOM 751 C C . GLU A 1 93 ? 31.101 -2.298 -29.661 1.00 74.81 93 GLU A C 1
ATOM 753 O O . GLU A 1 93 ? 32.220 -2.572 -30.090 1.00 74.81 93 GLU A O 1
ATOM 758 N N . LYS A 1 94 ? 30.822 -2.353 -28.352 1.00 74.25 94 LYS A N 1
ATOM 759 C CA . LYS A 1 94 ? 31.840 -2.664 -27.341 1.00 74.25 94 LYS A CA 1
ATOM 760 C C . LYS A 1 94 ? 32.236 -4.141 -27.331 1.00 74.25 94 LYS A C 1
ATOM 762 O O . LYS A 1 94 ? 33.352 -4.454 -26.927 1.00 74.25 94 LYS A O 1
ATOM 767 N N . MET A 1 95 ? 31.341 -5.030 -27.761 1.00 69.19 95 MET A N 1
ATOM 768 C CA . MET A 1 95 ? 31.626 -6.461 -27.882 1.00 69.19 95 MET A CA 1
ATOM 769 C C . MET A 1 95 ? 32.384 -6.797 -29.179 1.00 69.19 95 MET A C 1
ATOM 771 O O . MET A 1 95 ? 32.875 -7.912 -29.318 1.00 69.19 95 MET A O 1
ATOM 775 N N . GLY A 1 96 ? 32.506 -5.842 -30.113 1.00 66.62 96 GLY A N 1
ATOM 776 C CA . GLY A 1 96 ? 33.152 -6.056 -31.412 1.00 66.62 96 GLY A CA 1
ATOM 777 C C . GLY A 1 96 ? 32.376 -6.998 -32.339 1.00 66.62 96 GLY A C 1
ATOM 778 O O . GLY A 1 96 ? 32.942 -7.479 -33.315 1.00 66.62 96 GLY A O 1
ATOM 779 N N . LEU A 1 97 ? 31.102 -7.258 -32.029 1.00 63.56 97 LEU A N 1
ATOM 780 C CA . LEU A 1 97 ? 30.217 -8.169 -32.752 1.00 63.56 97 LEU A CA 1
ATOM 781 C C . LEU A 1 97 ? 29.187 -7.359 -33.536 1.00 63.56 97 LEU A C 1
ATOM 783 O O . LEU A 1 97 ? 28.636 -6.379 -33.022 1.00 63.56 97 LEU A O 1
ATOM 787 N N . LYS A 1 98 ? 28.898 -7.759 -34.774 1.00 61.22 98 LYS A N 1
ATOM 788 C CA . LYS A 1 98 ? 27.732 -7.231 -35.490 1.00 61.22 98 LYS A CA 1
ATOM 789 C C . LYS A 1 98 ? 26.459 -7.889 -34.934 1.00 61.22 98 LYS A C 1
ATOM 791 O O . LYS A 1 98 ? 26.538 -9.020 -34.466 1.00 61.22 98 LYS A O 1
ATOM 796 N N . PRO A 1 99 ? 25.281 -7.240 -35.014 1.00 59.44 99 PRO A N 1
ATOM 797 C CA . PRO A 1 99 ? 24.020 -7.778 -34.474 1.00 59.44 99 PRO A CA 1
ATOM 798 C C . PRO A 1 99 ? 23.601 -9.166 -35.000 1.00 59.44 99 PRO A C 1
ATOM 800 O O . PRO A 1 99 ? 22.670 -9.764 -34.476 1.00 59.44 99 PRO A O 1
ATOM 803 N N . TRP A 1 100 ? 24.267 -9.658 -36.045 1.00 60.78 100 TRP A N 1
ATOM 804 C CA . TRP A 1 100 ? 24.037 -10.936 -36.721 1.00 60.78 100 TRP A CA 1
ATOM 805 C C . TRP A 1 100 ? 25.279 -11.846 -36.736 1.00 60.78 100 TRP A C 1
ATOM 807 O O . TRP A 1 100 ? 25.302 -12.812 -37.491 1.00 60.78 100 TRP A O 1
ATOM 817 N N . ASP A 1 101 ? 26.333 -11.538 -35.968 1.00 59.91 101 ASP A N 1
ATOM 818 C CA . ASP A 1 101 ? 27.427 -12.495 -35.760 1.00 59.91 101 ASP A CA 1
ATOM 819 C C . ASP A 1 101 ? 26.950 -13.547 -34.746 1.00 59.91 101 ASP A C 1
ATOM 821 O O . ASP A 1 101 ? 26.938 -13.315 -33.534 1.00 59.91 101 ASP A O 1
ATOM 825 N N . ASP A 1 102 ? 26.488 -14.685 -35.263 1.00 57.97 102 ASP A N 1
ATOM 826 C CA . ASP A 1 102 ? 25.994 -15.811 -34.476 1.00 57.97 102 ASP A CA 1
ATOM 827 C C . ASP A 1 102 ? 27.061 -16.319 -33.488 1.00 57.97 102 ASP A C 1
ATOM 829 O O . ASP A 1 102 ? 28.217 -16.565 -33.832 1.00 57.97 102 ASP A O 1
ATOM 833 N N . LEU A 1 103 ? 26.652 -16.524 -32.232 1.00 59.47 103 LEU A N 1
ATOM 834 C CA . LEU A 1 103 ? 27.484 -16.990 -31.109 1.00 59.47 103 LEU A CA 1
ATOM 835 C C . LEU A 1 103 ? 27.915 -18.473 -31.219 1.00 59.47 103 LEU A C 1
ATOM 837 O O . LEU A 1 103 ? 28.266 -19.087 -30.208 1.00 59.47 103 LEU A O 1
ATOM 841 N N . GLU A 1 104 ? 27.860 -19.083 -32.405 1.00 57.47 104 GLU A N 1
ATOM 842 C CA . GLU A 1 104 ? 27.975 -20.540 -32.563 1.00 57.47 104 GLU A CA 1
ATOM 843 C C . GLU A 1 104 ? 29.402 -21.067 -32.820 1.00 57.47 104 GLU A C 1
ATOM 845 O O . GLU A 1 104 ? 29.605 -22.276 -32.842 1.00 57.47 104 GLU A O 1
ATOM 850 N N . GLU A 1 105 ? 30.430 -20.215 -32.881 1.00 55.47 105 GLU A N 1
ATOM 851 C CA . GLU A 1 105 ? 31.827 -20.661 -33.074 1.00 55.47 105 GLU A CA 1
ATOM 852 C C . GLU A 1 105 ? 32.756 -20.356 -31.887 1.00 55.47 105 GLU A C 1
ATOM 854 O O . GLU A 1 105 ? 33.854 -19.827 -32.035 1.00 55.47 105 GLU A O 1
ATOM 859 N N . ASN A 1 106 ? 32.352 -20.718 -30.666 1.00 52.56 106 ASN A N 1
ATOM 860 C CA . ASN A 1 106 ? 33.324 -20.904 -29.576 1.00 52.56 106 ASN A CA 1
ATOM 861 C C . ASN A 1 106 ? 32.928 -22.019 -28.595 1.00 52.56 106 ASN A C 1
ATOM 863 O O . ASN A 1 106 ? 32.982 -21.881 -27.371 1.00 52.56 106 ASN A O 1
ATOM 867 N N . LYS A 1 107 ? 32.546 -23.174 -29.146 1.00 55.97 107 LYS A N 1
ATOM 868 C CA . LYS A 1 107 ? 32.629 -24.453 -28.437 1.00 55.97 107 LYS A CA 1
ATOM 869 C C . LYS A 1 107 ? 33.663 -25.340 -29.129 1.00 55.97 107 LYS A C 1
ATOM 871 O O . LYS A 1 107 ? 33.381 -25.915 -30.167 1.00 55.97 107 LYS A O 1
ATOM 876 N N . MET A 1 108 ? 34.790 -25.513 -28.433 1.00 46.88 108 MET A N 1
ATOM 877 C CA . MET A 1 108 ? 35.757 -26.612 -28.569 1.00 46.88 108 MET A CA 1
ATOM 878 C C . MET A 1 108 ? 36.640 -26.572 -29.833 1.00 46.88 108 MET A C 1
ATOM 880 O O . MET A 1 108 ? 36.261 -27.106 -30.868 1.00 46.88 108 MET A O 1
ATOM 884 N N . VAL A 1 109 ? 37.852 -26.008 -29.740 1.00 40.34 109 VAL A N 1
ATOM 885 C CA . VAL A 1 109 ? 39.161 -26.655 -29.462 1.00 40.34 109 VAL A CA 1
ATOM 886 C C . VAL A 1 109 ? 40.229 -25.564 -29.374 1.00 40.34 109 VAL A C 1
ATOM 888 O O . VAL A 1 109 ? 40.199 -24.648 -30.222 1.00 40.34 109 VAL A O 1
#

Radius of gyration: 36.83 Å; chains: 1; bounding box: 60×39×100 Å

Sequence (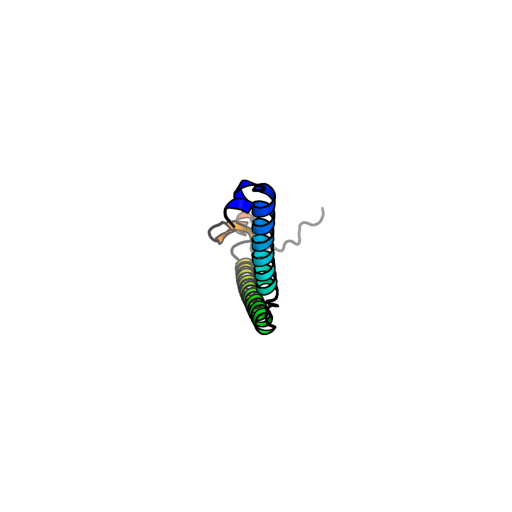109 aa):
MRILCELYPDTMIMLMKEGIQNEITLEILMTKKHKKTPEEKAAVAKQKKQQMRAKLKKETRDNLAKEEILQDDRFFFIAGYTSGGAPYGITWEKMGLKPWDDLEENKMV

pLDDT: mean 74.57, std 11.45, range [40.34, 90.69]

Foldseek 3Di:
DVVCCVVPVVVVVVVVVVVVVVVVVVVVVVVVPPPPDVVNVVVVVVVVVVVVVVVVVVVVVVVVVVVVVVPVLQAPDFPDADPVRDTDHHGCVNVVHDSPPDPPPPDDD